Protein AF-A0A975DH04-F1 (afdb_monomer_lite)

Secondary structure (DSSP, 8-state):
--------------------SEEPTT-HHHHHHHHHHHHTTS--S--SEESEEHHHHHHHTTT--GGGS-HHHHHHHHHHHHHHHHHTSSEEEEEEEEE-SS-----SSS----SSEEEEEEEEEE-SSEEEEEEEEEEES-TTS-SEE-TT-EEEEEETTEEEEEE-PPPEE----

Structure (mmCIF, N/CA/C/O backbone):
data_AF-A0A975DH04-F1
#
_entry.id   AF-A0A975DH04-F1
#
loop_
_atom_site.group_PDB
_atom_site.id
_atom_site.type_symbol
_atom_site.label_atom_id
_atom_site.label_alt_id
_atom_site.label_comp_id
_atom_site.label_asym_id
_atom_site.label_entity_id
_atom_site.label_seq_id
_atom_site.pdbx_PDB_ins_code
_atom_site.Cartn_x
_atom_site.Cartn_y
_atom_site.Cartn_z
_atom_site.occupancy
_atom_site.B_iso_or_equiv
_atom_site.auth_seq_id
_atom_site.auth_comp_id
_atom_site.auth_asym_id
_atom_site.auth_atom_id
_atom_site.pdbx_PDB_model_num
ATOM 1 N N . MET A 1 1 ? -48.968 -40.692 -1.635 1.00 38.09 1 MET A N 1
ATOM 2 C CA . MET A 1 1 ? -47.512 -40.584 -1.379 1.00 38.09 1 MET A CA 1
ATOM 3 C C . MET A 1 1 ? -47.137 -39.107 -1.365 1.00 38.09 1 MET A C 1
ATOM 5 O O . MET A 1 1 ? -47.338 -38.433 -2.365 1.00 38.09 1 MET A O 1
ATOM 9 N N . LYS A 1 2 ? -46.719 -38.576 -0.210 1.00 40.31 2 LYS A N 1
ATOM 10 C CA . LYS A 1 2 ? -46.471 -37.140 0.014 1.00 40.31 2 LYS A CA 1
ATOM 11 C C . LYS A 1 2 ? -45.075 -36.773 -0.507 1.00 40.31 2 LYS A C 1
ATOM 13 O O . LYS A 1 2 ? -44.093 -37.223 0.071 1.00 40.31 2 LYS A O 1
ATOM 18 N N . LYS A 1 3 ? -44.974 -35.971 -1.571 1.00 44.47 3 LYS A N 1
ATOM 19 C CA . LYS A 1 3 ? -43.698 -35.379 -2.007 1.00 44.47 3 LYS A CA 1
ATOM 20 C C . LYS A 1 3 ? -43.543 -34.025 -1.313 1.00 44.47 3 LYS A C 1
ATOM 22 O O . LYS A 1 3 ? -44.274 -33.092 -1.624 1.00 44.47 3 LYS A O 1
ATOM 27 N N . ARG A 1 4 ? -42.654 -33.940 -0.320 1.00 49.59 4 ARG A N 1
ATOM 28 C CA . ARG A 1 4 ? -42.260 -32.665 0.295 1.00 49.59 4 ARG A CA 1
ATOM 29 C C . ARG A 1 4 ? -41.234 -32.007 -0.629 1.00 49.59 4 ARG A C 1
ATOM 31 O O . ARG A 1 4 ? -40.126 -32.513 -0.758 1.00 49.59 4 ARG A O 1
ATOM 38 N N . LEU A 1 5 ? -41.629 -30.925 -1.295 1.00 47.72 5 LEU A N 1
ATOM 39 C CA . LEU A 1 5 ? -40.711 -30.013 -1.977 1.00 47.72 5 LEU A CA 1
ATOM 40 C C . LEU A 1 5 ? -40.020 -29.172 -0.901 1.00 47.72 5 LEU A C 1
ATOM 42 O O . LEU A 1 5 ? -40.665 -28.373 -0.226 1.00 47.72 5 LEU A O 1
ATOM 46 N N . LEU A 1 6 ? -38.727 -29.413 -0.698 1.00 47.81 6 LEU A N 1
ATOM 47 C CA . LEU A 1 6 ? -37.877 -28.592 0.153 1.00 47.81 6 LEU A CA 1
ATOM 48 C C . LEU A 1 6 ? -37.337 -27.452 -0.727 1.00 47.81 6 LEU A C 1
ATOM 50 O O . LEU A 1 6 ? -36.446 -27.672 -1.544 1.00 47.81 6 LEU A O 1
ATOM 54 N N . CYS A 1 7 ? -37.921 -26.258 -0.622 1.00 47.19 7 CYS A N 1
ATOM 55 C CA . CYS A 1 7 ? -37.350 -25.053 -1.223 1.00 47.19 7 CYS A CA 1
ATOM 56 C C . CYS A 1 7 ? -36.088 -24.678 -0.442 1.00 47.19 7 CYS A C 1
ATOM 58 O O . CYS A 1 7 ? -36.180 -24.208 0.691 1.00 47.19 7 CYS A O 1
ATOM 60 N N . LEU A 1 8 ? -34.918 -24.898 -1.040 1.00 49.03 8 LEU A N 1
ATOM 61 C CA . LEU A 1 8 ? -33.657 -24.387 -0.522 1.00 49.03 8 LEU A CA 1
ATOM 62 C C . LEU A 1 8 ? -33.549 -22.916 -0.943 1.00 49.03 8 LEU A C 1
ATOM 64 O O . LEU A 1 8 ? -33.311 -22.601 -2.107 1.00 49.03 8 LEU A O 1
ATOM 68 N N . SER A 1 9 ? -33.813 -22.016 0.000 1.00 51.88 9 SER A N 1
ATOM 69 C CA . SER A 1 9 ? -33.624 -20.577 -0.154 1.00 51.88 9 SER A CA 1
ATOM 70 C C . SER A 1 9 ? -32.141 -20.276 -0.373 1.00 51.88 9 SER A C 1
ATOM 72 O O . SER A 1 9 ? -31.335 -20.409 0.549 1.00 51.88 9 SER A O 1
ATOM 74 N N . LEU A 1 10 ? -31.791 -19.885 -1.597 1.00 41.91 10 LEU A N 1
ATOM 75 C CA . LEU A 1 10 ? -30.473 -19.382 -1.963 1.00 41.91 10 LEU A CA 1
ATOM 76 C C . LEU A 1 10 ? -30.314 -17.990 -1.335 1.00 41.91 10 LEU A C 1
ATOM 78 O O . LEU A 1 10 ? -30.933 -17.025 -1.784 1.00 41.91 10 LEU A O 1
ATOM 82 N N . ALA A 1 11 ? -29.553 -17.907 -0.244 1.00 42.22 11 ALA A N 1
ATOM 83 C CA . ALA A 1 11 ? -29.208 -16.636 0.374 1.00 42.22 11 ALA A CA 1
ATOM 84 C C . ALA A 1 11 ? -28.430 -15.786 -0.642 1.00 42.22 11 ALA A C 1
ATOM 86 O O . ALA A 1 11 ? -27.434 -16.241 -1.204 1.00 42.22 11 ALA A O 1
ATOM 87 N N . LEU A 1 12 ? -28.920 -14.569 -0.895 1.00 40.56 12 LEU A N 1
ATOM 88 C CA . LEU A 1 12 ? -28.242 -13.564 -1.705 1.00 40.56 12 LEU A CA 1
ATOM 89 C C . LEU A 1 12 ? -26.864 -13.296 -1.089 1.00 40.56 12 LEU A C 1
ATOM 91 O O . LEU A 1 12 ? -26.763 -12.650 -0.048 1.00 40.56 12 LEU A O 1
ATOM 95 N N . VAL A 1 13 ? -25.807 -13.773 -1.743 1.00 38.50 13 VAL A N 1
ATOM 96 C CA . VAL A 1 13 ? -24.455 -13.283 -1.483 1.00 38.50 13 VAL A CA 1
ATOM 97 C C . VAL A 1 13 ? -24.430 -11.842 -1.977 1.00 38.50 13 VAL A C 1
ATOM 99 O O . VAL A 1 13 ? -24.638 -11.565 -3.159 1.00 38.50 13 VAL A O 1
ATOM 102 N N . SER A 1 14 ? -24.256 -10.914 -1.044 1.00 39.12 14 SER A N 1
ATOM 103 C CA . SER A 1 14 ? -24.079 -9.497 -1.325 1.00 39.12 14 SER A CA 1
ATOM 104 C C . SER A 1 14 ? -22.929 -9.309 -2.314 1.00 39.12 14 SER A C 1
ATOM 106 O O . SER A 1 14 ? -21.804 -9.724 -2.029 1.00 39.12 14 SER A O 1
ATOM 108 N N . GLN A 1 15 ? -23.198 -8.653 -3.444 1.00 38.81 15 GLN A N 1
ATOM 109 C CA . GLN A 1 15 ? -22.175 -8.147 -4.358 1.00 38.81 15 GLN A CA 1
ATOM 110 C C . GLN A 1 15 ? -21.412 -7.020 -3.653 1.00 38.81 15 GLN A C 1
ATOM 112 O O . GLN A 1 15 ? -21.728 -5.837 -3.774 1.00 38.81 15 GLN A O 1
ATOM 117 N N . GLY A 1 16 ? -20.435 -7.396 -2.833 1.00 45.47 16 GLY A N 1
ATOM 118 C CA . GLY A 1 16 ? -19.445 -6.464 -2.331 1.00 45.47 16 GLY A CA 1
ATOM 119 C C . GLY A 1 16 ? -18.510 -6.133 -3.481 1.00 45.47 16 GLY A C 1
ATOM 120 O O . GLY A 1 16 ? -17.765 -6.999 -3.922 1.00 45.47 16 GLY A O 1
ATOM 121 N N . SER A 1 17 ? -18.550 -4.893 -3.973 1.00 43.44 17 SER A N 1
ATOM 122 C CA . SER A 1 17 ? -17.527 -4.381 -4.889 1.00 43.44 17 SER A CA 1
ATOM 123 C C . SER A 1 17 ? -16.156 -4.624 -4.259 1.00 43.44 17 SER A C 1
ATOM 125 O O . SER A 1 17 ? -15.806 -3.964 -3.272 1.00 43.44 17 SER A O 1
ATOM 127 N N . LEU A 1 18 ? -15.407 -5.587 -4.798 1.00 51.47 18 LEU A N 1
ATOM 128 C CA . LEU A 1 18 ? -14.074 -5.889 -4.306 1.00 51.47 18 LEU A CA 1
ATOM 129 C C . LEU A 1 18 ? -13.144 -4.743 -4.694 1.00 51.47 18 LEU A C 1
ATOM 131 O O . LEU A 1 18 ? -13.168 -4.229 -5.813 1.00 51.47 18 LEU A O 1
ATOM 135 N N . ALA A 1 19 ? -12.373 -4.298 -3.709 1.00 54.88 19 ALA A N 1
ATOM 136 C CA . ALA A 1 19 ? -11.224 -3.451 -3.950 1.00 54.88 19 ALA A CA 1
ATOM 137 C C . ALA A 1 19 ? -10.186 -4.219 -4.784 1.00 54.88 19 ALA A C 1
ATOM 139 O O . ALA A 1 19 ? -10.307 -5.436 -4.956 1.00 54.88 19 ALA A O 1
ATOM 140 N N . SER A 1 20 ? -9.122 -3.545 -5.237 1.00 61.28 20 SER A N 1
ATOM 141 C CA . SER A 1 20 ? -7.864 -4.243 -5.510 1.00 61.28 20 SER A CA 1
ATOM 142 C C . SER A 1 20 ? -7.655 -5.227 -4.355 1.00 61.28 20 SER A C 1
ATOM 144 O O . SER A 1 20 ? -7.838 -4.827 -3.206 1.00 61.28 20 SER A O 1
ATOM 146 N N . PRO A 1 21 ? -7.384 -6.513 -4.604 1.00 67.31 21 PRO A N 1
ATOM 147 C CA . PRO A 1 21 ? -7.452 -7.524 -3.558 1.00 67.31 21 PRO A CA 1
ATOM 148 C C . PRO A 1 21 ? -6.429 -7.267 -2.452 1.00 67.31 21 PRO A C 1
ATOM 150 O O . PRO A 1 21 ? -6.629 -7.720 -1.326 1.00 67.31 21 PRO A O 1
ATOM 153 N N . TRP A 1 22 ? -5.384 -6.486 -2.744 1.00 76.50 22 TRP A N 1
ATOM 154 C CA . TRP A 1 22 ? -4.276 -6.245 -1.837 1.00 76.50 22 TRP A CA 1
ATOM 155 C C . TRP A 1 22 ? -3.879 -4.782 -1.662 1.00 76.50 22 TRP A C 1
ATOM 157 O O . TRP A 1 22 ? -4.030 -3.935 -2.544 1.00 76.50 22 TRP A O 1
ATOM 167 N N . ILE A 1 23 ? -3.305 -4.541 -0.491 1.00 80.81 23 ILE A N 1
ATOM 168 C CA . ILE A 1 23 ? -2.456 -3.413 -0.148 1.00 80.81 23 ILE A CA 1
ATOM 169 C C . ILE A 1 23 ? -1.015 -3.839 -0.443 1.00 80.81 23 ILE A C 1
ATOM 171 O O . ILE A 1 23 ? -0.500 -4.780 0.172 1.00 80.81 23 ILE A O 1
ATOM 175 N N . ASP A 1 24 ? -0.373 -3.149 -1.384 1.00 74.50 24 ASP A N 1
ATOM 176 C CA . ASP A 1 24 ? 0.994 -3.444 -1.812 1.00 74.50 24 ASP A CA 1
ATOM 177 C C . ASP A 1 24 ? 2.022 -3.152 -0.703 1.00 74.50 24 ASP A C 1
ATOM 179 O O . ASP A 1 24 ? 1.882 -2.222 0.098 1.00 74.50 24 ASP A O 1
ATOM 183 N N . ALA A 1 25 ? 3.118 -3.914 -0.692 1.00 66.44 25 ALA A N 1
ATOM 184 C CA . ALA A 1 25 ? 4.292 -3.556 0.096 1.00 66.44 25 ALA A CA 1
ATOM 185 C C . ALA A 1 25 ? 4.965 -2.318 -0.525 1.00 66.44 25 ALA A C 1
ATOM 187 O O . ALA A 1 25 ? 5.421 -2.362 -1.667 1.00 66.44 25 ALA A O 1
ATOM 188 N N . GLY A 1 26 ? 5.037 -1.214 0.219 1.00 72.12 26 GLY A N 1
ATOM 189 C CA . GLY A 1 26 ? 5.684 0.023 -0.233 1.00 72.12 26 GLY A CA 1
ATOM 190 C C . GLY A 1 26 ? 4.930 1.296 0.140 1.00 72.12 26 GLY A C 1
ATOM 191 O O . GLY A 1 26 ? 5.556 2.349 0.271 1.00 72.12 26 GLY A O 1
ATOM 192 N N . ASP A 1 27 ? 3.624 1.216 0.411 1.00 82.19 27 ASP A N 1
ATOM 193 C CA . ASP A 1 27 ? 2.884 2.356 0.957 1.00 82.19 27 ASP A CA 1
ATOM 194 C C . ASP A 1 27 ? 3.135 2.491 2.465 1.00 82.19 27 ASP A C 1
ATOM 196 O O . ASP A 1 27 ? 2.411 1.979 3.320 1.00 82.19 27 ASP A O 1
ATOM 200 N N . THR A 1 28 ? 4.235 3.164 2.796 1.00 86.19 28 THR A N 1
ATOM 201 C CA . THR A 1 28 ? 4.657 3.360 4.190 1.00 86.19 28 THR A CA 1
ATOM 202 C C . THR A 1 28 ? 3.655 4.196 4.975 1.00 86.19 28 THR A C 1
ATOM 204 O O . THR A 1 28 ? 3.494 3.984 6.174 1.00 86.19 28 THR A O 1
ATOM 207 N N . GLN A 1 29 ? 2.977 5.136 4.318 1.00 89.50 29 GLN A N 1
ATOM 208 C CA . GLN A 1 29 ? 2.027 6.025 4.979 1.00 89.50 29 GLN A CA 1
ATOM 209 C C . GLN A 1 29 ? 0.774 5.240 5.355 1.00 89.50 29 GLN A C 1
ATOM 211 O O . GLN A 1 29 ? 0.356 5.283 6.512 1.00 89.50 29 GLN A O 1
ATOM 216 N N . LEU A 1 30 ? 0.234 4.457 4.416 1.00 92.56 30 LEU A N 1
ATOM 217 C CA . LEU A 1 30 ? -0.904 3.585 4.673 1.00 92.56 30 LEU A CA 1
ATOM 218 C C . LEU A 1 30 ? -0.566 2.529 5.725 1.00 92.56 30 LEU A C 1
ATOM 220 O O . LEU A 1 30 ? -1.339 2.337 6.662 1.00 92.56 30 LEU A O 1
ATOM 224 N N . LYS A 1 31 ? 0.619 1.910 5.643 1.00 92.06 31 LYS A N 1
ATOM 225 C CA . LYS A 1 31 ? 1.078 0.974 6.673 1.00 92.06 31 LYS A CA 1
ATOM 226 C C . LYS A 1 31 ? 1.118 1.619 8.056 1.00 92.06 31 LYS A C 1
ATOM 228 O O . LYS A 1 31 ? 0.648 1.012 9.010 1.00 92.06 31 LYS A O 1
ATOM 233 N N . ASN A 1 32 ? 1.677 2.821 8.184 1.00 92.50 32 ASN A N 1
ATOM 234 C CA . ASN A 1 32 ? 1.757 3.501 9.476 1.00 92.50 32 ASN A CA 1
ATOM 235 C C . ASN A 1 32 ? 0.362 3.818 10.031 1.00 92.50 32 ASN A C 1
ATOM 237 O O . ASN A 1 32 ? 0.132 3.661 11.227 1.00 92.50 32 ASN A O 1
ATOM 241 N N . SER A 1 33 ? -0.579 4.222 9.171 1.00 95.25 33 SER A N 1
ATOM 242 C CA . SER A 1 33 ? -1.974 4.410 9.574 1.00 95.25 33 SER A CA 1
ATOM 243 C C . SER A 1 33 ? -2.612 3.099 10.040 1.00 95.25 33 SER A C 1
ATOM 245 O O . SER A 1 33 ? -3.246 3.085 11.089 1.00 95.25 33 SER A O 1
ATOM 247 N N . ILE A 1 34 ? -2.395 1.991 9.327 1.00 94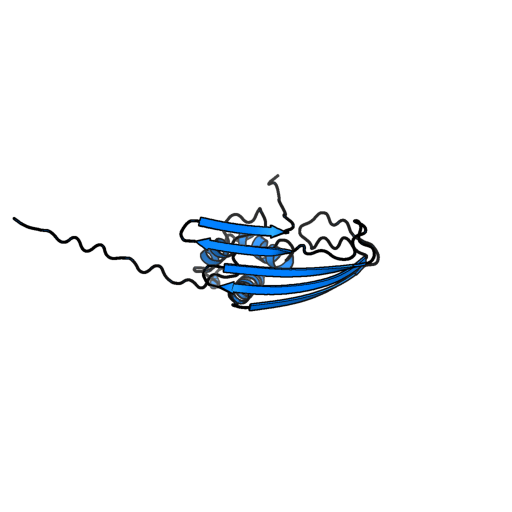.81 34 ILE A N 1
ATOM 248 C CA . ILE A 1 34 ? -2.885 0.662 9.724 1.00 94.81 34 ILE A CA 1
ATOM 249 C C . ILE A 1 34 ? -2.278 0.227 11.062 1.00 94.81 34 ILE A C 1
ATOM 251 O O . ILE A 1 34 ? -3.014 -0.188 11.950 1.00 94.81 34 ILE A O 1
ATOM 255 N N . ASP A 1 35 ? -0.964 0.362 11.243 1.00 93.81 35 ASP A N 1
ATOM 256 C CA . ASP A 1 35 ? -0.285 0.002 12.492 1.00 93.81 35 ASP A CA 1
ATOM 257 C C . ASP A 1 35 ? -0.824 0.811 13.684 1.00 93.81 35 ASP A C 1
ATOM 259 O O . ASP A 1 35 ? -1.004 0.260 14.772 1.00 93.81 35 ASP A O 1
ATOM 263 N N . LEU A 1 36 ? -1.117 2.104 13.485 1.00 95.19 36 LEU A N 1
ATOM 264 C CA . LEU A 1 36 ? -1.725 2.942 14.518 1.00 95.19 36 LEU A CA 1
ATOM 265 C C . LEU A 1 36 ? -3.121 2.424 14.880 1.00 95.19 36 LEU A C 1
ATOM 267 O O . LEU A 1 36 ? -3.408 2.222 16.057 1.00 95.19 36 LEU A O 1
ATOM 271 N N . LEU A 1 37 ? -3.961 2.129 13.886 1.00 95.19 37 LEU A N 1
ATOM 272 C CA . LEU A 1 37 ? -5.288 1.554 14.116 1.00 95.19 37 LEU A CA 1
ATOM 273 C C . LEU A 1 37 ? -5.219 0.190 14.821 1.00 95.19 37 LEU A C 1
ATOM 275 O O . LEU A 1 37 ? -6.039 -0.078 15.695 1.00 95.19 37 LEU A O 1
ATOM 279 N N . VAL A 1 38 ? -4.222 -0.643 14.515 1.00 94.81 38 VAL A N 1
ATOM 280 C CA . VAL A 1 38 ? -3.974 -1.901 15.240 1.00 94.81 38 VAL A CA 1
ATOM 281 C C . VAL A 1 38 ? -3.591 -1.638 16.696 1.00 94.81 38 VAL A C 1
ATOM 283 O O . VAL A 1 38 ? -4.116 -2.293 17.593 1.00 94.81 38 VAL A O 1
ATOM 286 N N . SER A 1 39 ? -2.717 -0.663 16.968 1.00 93.50 39 SER A N 1
ATOM 287 C CA . SER A 1 39 ? -2.305 -0.342 18.344 1.00 93.50 39 SER A CA 1
ATOM 288 C C . SER A 1 39 ? -3.446 0.169 19.231 1.00 93.50 39 SER A C 1
ATOM 290 O O . SER A 1 39 ? -3.408 -0.039 20.441 1.00 93.50 39 SER A O 1
ATOM 292 N N . TYR A 1 40 ? -4.470 0.781 18.629 1.00 93.06 40 TYR A N 1
ATOM 293 C CA . TYR A 1 40 ? -5.679 1.248 19.314 1.00 93.06 40 TYR A CA 1
ATOM 294 C C . TYR A 1 40 ? -6.822 0.222 19.300 1.00 93.06 40 TYR A C 1
ATOM 296 O O . TYR A 1 40 ? -7.914 0.528 19.769 1.00 93.06 40 TYR A O 1
ATOM 304 N N . GLY A 1 41 ? -6.592 -0.989 18.779 1.00 91.94 41 GLY A N 1
ATOM 305 C CA . GLY A 1 41 ? -7.610 -2.042 18.734 1.00 91.94 41 GLY A CA 1
ATOM 306 C C . GLY A 1 41 ? -8.769 -1.735 17.785 1.00 91.94 41 GLY A C 1
ATOM 307 O O . GLY A 1 41 ? -9.874 -2.216 17.991 1.00 91.94 41 GLY A O 1
ATOM 308 N N . VAL A 1 42 ? -8.542 -0.911 16.762 1.00 94.06 42 VAL A N 1
ATOM 309 C CA . VAL A 1 42 ? -9.524 -0.664 15.698 1.00 94.06 42 VAL A CA 1
ATOM 310 C C . VAL A 1 42 ? -9.441 -1.765 14.639 1.00 94.06 42 VAL A C 1
ATOM 312 O O . VAL A 1 42 ? -10.462 -2.281 14.199 1.00 94.06 42 VAL A O 1
ATOM 315 N N . ILE A 1 43 ? -8.222 -2.159 14.255 1.00 94.06 43 ILE A N 1
ATOM 316 C CA . ILE A 1 43 ? -7.966 -3.274 13.332 1.00 94.06 43 ILE A CA 1
ATOM 317 C C . ILE A 1 43 ? -7.477 -4.479 14.135 1.00 94.06 43 ILE A C 1
ATOM 319 O O . ILE A 1 43 ? -6.542 -4.367 14.928 1.00 94.06 43 ILE A O 1
ATOM 323 N N . HIS A 1 44 ? -8.089 -5.634 13.895 1.00 90.50 44 HIS A N 1
ATOM 324 C CA . HIS A 1 44 ? -7.847 -6.877 14.627 1.00 90.50 44 HIS A CA 1
ATOM 325 C C . HIS A 1 44 ? -7.224 -7.961 13.745 1.00 90.50 44 HIS A C 1
ATOM 327 O O . HIS A 1 44 ? -6.554 -8.864 14.254 1.00 90.50 44 HIS A O 1
ATOM 333 N N . HIS A 1 45 ? -7.422 -7.881 12.427 1.00 89.44 45 HIS A N 1
ATOM 334 C CA . HIS A 1 45 ? -6.818 -8.822 11.495 1.00 89.44 45 HIS A CA 1
ATOM 335 C C . HIS A 1 45 ? -5.279 -8.748 11.525 1.00 89.44 45 HIS A C 1
ATOM 337 O O . HIS A 1 45 ? -4.707 -7.676 11.736 1.00 89.44 45 HIS A O 1
ATOM 343 N N . PRO A 1 46 ? -4.567 -9.869 11.292 1.00 86.25 46 PRO A N 1
ATOM 344 C CA . PRO A 1 46 ? -3.109 -9.864 11.231 1.00 86.25 46 PRO A CA 1
ATOM 345 C C . PRO A 1 46 ? -2.572 -8.965 10.106 1.00 86.25 46 PRO A C 1
ATOM 347 O O . PRO A 1 46 ? -2.921 -9.144 8.942 1.00 86.25 46 PRO A O 1
ATOM 350 N N . VAL A 1 47 ? -1.666 -8.040 10.450 1.00 87.56 47 VAL A N 1
ATOM 351 C CA . VAL A 1 47 ? -1.035 -7.088 9.504 1.00 87.56 47 VAL A CA 1
ATOM 352 C C . VAL A 1 47 ? 0.487 -7.265 9.366 1.00 87.56 47 VAL A C 1
ATOM 354 O O . VAL A 1 47 ? 1.219 -6.354 8.980 1.00 87.56 47 VAL A O 1
ATOM 357 N N . ASN A 1 48 ? 1.004 -8.435 9.742 1.00 83.88 48 ASN A N 1
ATOM 358 C CA . ASN A 1 48 ? 2.442 -8.710 9.859 1.00 83.88 48 ASN A CA 1
ATOM 359 C C . ASN A 1 48 ? 3.134 -9.118 8.545 1.00 83.88 48 ASN A C 1
ATOM 361 O O . ASN A 1 48 ? 4.369 -9.147 8.499 1.00 83.88 48 ASN A O 1
ATOM 365 N N . GLN A 1 49 ? 2.366 -9.414 7.497 1.00 80.44 49 GLN A N 1
ATOM 366 C CA . GLN A 1 49 ? 2.869 -9.846 6.198 1.00 80.44 49 GLN A CA 1
ATOM 367 C C . GLN A 1 49 ? 2.203 -9.039 5.088 1.00 80.44 49 GLN A C 1
ATOM 369 O O . GLN A 1 49 ? 0.985 -8.948 5.041 1.00 80.44 49 GLN A O 1
ATOM 374 N N . TYR A 1 50 ? 3.009 -8.481 4.189 1.00 84.44 50 TYR A N 1
ATOM 375 C CA . TYR A 1 50 ? 2.509 -7.818 2.986 1.00 84.44 50 TYR A CA 1
ATOM 376 C C . TYR A 1 50 ? 2.810 -8.667 1.749 1.00 84.44 50 TYR A C 1
ATOM 378 O O . TYR A 1 50 ? 3.871 -9.303 1.718 1.00 84.44 50 TYR A O 1
ATOM 386 N N . PRO A 1 51 ? 1.943 -8.644 0.722 1.00 79.00 51 PRO A N 1
ATOM 387 C CA . PRO A 1 51 ? 0.741 -7.805 0.580 1.00 79.00 51 PRO A CA 1
ATOM 388 C C . PRO A 1 51 ? -0.422 -8.199 1.514 1.00 79.00 51 PRO A C 1
ATOM 390 O O . PRO A 1 51 ? -0.601 -9.376 1.819 1.00 79.00 51 PRO A O 1
ATOM 393 N N . LEU A 1 52 ? -1.200 -7.211 1.978 1.00 84.75 52 LEU A N 1
ATOM 394 C CA . LEU A 1 52 ? -2.348 -7.423 2.881 1.00 84.75 52 LEU A CA 1
ATOM 395 C C . LEU A 1 52 ? -3.663 -7.446 2.117 1.00 84.75 52 LEU A C 1
ATOM 397 O O . LEU A 1 52 ? -3.856 -6.617 1.239 1.00 84.75 52 LEU A O 1
ATOM 401 N N . MET A 1 53 ? -4.604 -8.308 2.498 1.00 83.75 53 MET A N 1
ATOM 402 C CA . MET A 1 53 ? -5.922 -8.333 1.862 1.00 83.75 53 MET A CA 1
ATOM 403 C C . MET A 1 53 ? -6.824 -7.202 2.364 1.00 83.75 53 MET A C 1
ATOM 405 O O . MET A 1 53 ? -7.080 -7.089 3.565 1.00 83.75 53 MET A O 1
ATOM 409 N N . TRP A 1 54 ? -7.384 -6.415 1.440 1.00 86.50 54 TRP A N 1
ATOM 410 C CA . TRP A 1 54 ? -8.316 -5.334 1.785 1.00 86.50 54 TRP A CA 1
ATOM 411 C C . TRP A 1 54 ? -9.588 -5.835 2.467 1.00 86.50 54 TRP A C 1
ATOM 413 O O . TRP A 1 54 ? -10.184 -5.084 3.228 1.00 86.50 54 TRP A O 1
ATOM 423 N N . GLN A 1 55 ? -10.005 -7.079 2.215 1.00 83.56 55 GLN A N 1
ATOM 424 C CA . GLN A 1 55 ? -11.224 -7.647 2.792 1.00 83.56 55 GLN A CA 1
ATOM 425 C C . GLN A 1 55 ? -11.199 -7.644 4.326 1.00 83.56 55 GLN A C 1
ATOM 427 O O . GLN A 1 55 ? -12.153 -7.163 4.929 1.00 83.56 55 GLN A O 1
ATOM 432 N N . GLY A 1 56 ? -10.108 -8.120 4.940 1.00 86.50 56 GLY A N 1
ATOM 433 C CA . GLY A 1 56 ? -9.977 -8.165 6.403 1.00 86.50 56 GLY A CA 1
ATOM 434 C C . GLY A 1 56 ? -9.930 -6.768 7.026 1.00 86.50 56 GLY A C 1
ATOM 435 O O . GLY A 1 56 ? -10.590 -6.496 8.025 1.00 86.50 56 GLY A O 1
ATOM 436 N N . ILE A 1 57 ? -9.227 -5.836 6.375 1.00 91.56 57 ILE A N 1
ATOM 437 C CA . ILE A 1 57 ? -9.212 -4.433 6.807 1.00 91.56 57 ILE A CA 1
ATOM 438 C C . ILE A 1 57 ? -10.614 -3.832 6.685 1.00 91.56 57 ILE A C 1
ATOM 440 O O . ILE A 1 57 ? -11.114 -3.242 7.630 1.00 91.56 57 ILE A O 1
ATOM 444 N N . ALA A 1 58 ? -11.284 -4.014 5.547 1.00 90.69 58 ALA A N 1
ATOM 445 C CA . ALA A 1 58 ? -12.612 -3.469 5.307 1.00 90.69 58 ALA A CA 1
ATOM 446 C C . ALA A 1 58 ? -13.653 -3.992 6.303 1.00 90.69 58 ALA A C 1
ATOM 448 O O . ALA A 1 58 ? -14.510 -3.209 6.701 1.00 90.69 58 ALA A O 1
ATOM 449 N N . SER A 1 59 ? -13.578 -5.265 6.716 1.00 90.25 59 SER A N 1
ATOM 450 C CA . SER A 1 59 ? -14.472 -5.811 7.744 1.00 90.25 59 SER A CA 1
ATOM 451 C C . SER A 1 59 ? -14.255 -5.173 9.114 1.00 90.25 59 SER A C 1
ATOM 453 O O . SER A 1 59 ? -15.236 -4.880 9.789 1.00 90.25 59 SER A O 1
ATOM 455 N N . ASP A 1 60 ? -13.008 -4.887 9.495 1.00 91.69 60 ASP A N 1
ATOM 456 C CA . ASP A 1 60 ? -12.705 -4.243 10.782 1.00 91.69 60 ASP A CA 1
ATOM 457 C C . ASP A 1 60 ? -13.179 -2.779 10.833 1.00 91.69 60 ASP A C 1
ATOM 459 O O . ASP A 1 60 ? -13.418 -2.236 11.908 1.00 91.69 60 ASP A O 1
ATOM 463 N N . LEU A 1 61 ? -13.349 -2.131 9.673 1.00 91.94 61 LEU A N 1
ATOM 464 C CA . LEU A 1 61 ? -13.755 -0.725 9.596 1.00 91.94 61 LEU A CA 1
ATOM 465 C C . LEU A 1 61 ? -15.275 -0.481 9.645 1.00 91.94 61 LEU A C 1
ATOM 467 O O . LEU A 1 61 ? -15.686 0.679 9.702 1.00 91.94 61 LEU A O 1
ATOM 471 N N . VAL A 1 62 ? -16.118 -1.520 9.581 1.00 88.88 62 VAL A N 1
ATOM 472 C CA . VAL A 1 62 ? -17.580 -1.350 9.435 1.00 88.88 62 VAL A CA 1
ATOM 473 C C . VAL A 1 62 ? -18.221 -0.734 10.683 1.00 88.88 62 VAL A C 1
ATOM 475 O O . VAL A 1 62 ? -19.004 0.207 10.555 1.00 88.88 62 VAL A O 1
ATOM 478 N N . ASP A 1 63 ? -17.846 -1.208 11.873 1.00 83.44 63 ASP A N 1
ATOM 479 C CA . ASP A 1 63 ? -18.561 -0.931 13.130 1.00 83.44 63 ASP A CA 1
ATOM 480 C C . ASP A 1 63 ? -17.738 -0.095 14.129 1.00 83.44 63 ASP A C 1
ATOM 482 O O . ASP A 1 63 ? -17.792 -0.292 15.343 1.00 83.44 63 ASP A O 1
ATOM 486 N N . ILE A 1 64 ? -16.954 0.862 13.628 1.00 89.88 64 ILE A N 1
ATOM 487 C CA . ILE A 1 64 ? -16.109 1.712 14.478 1.00 89.88 64 ILE A CA 1
ATOM 488 C C . ILE A 1 64 ? -16.938 2.791 15.182 1.00 89.88 64 ILE A C 1
ATOM 490 O O . ILE A 1 64 ? -17.512 3.677 14.535 1.00 89.88 64 ILE A O 1
ATOM 494 N N . ASP A 1 65 ? -16.883 2.808 16.515 1.00 89.25 65 ASP A N 1
ATOM 495 C CA . ASP A 1 65 ? -17.368 3.934 17.312 1.00 89.25 65 ASP A CA 1
ATOM 496 C C . ASP A 1 65 ? -16.363 5.097 17.297 1.00 89.25 65 ASP A C 1
ATOM 498 O O . ASP A 1 65 ? -15.475 5.220 18.145 1.00 89.25 65 ASP A O 1
ATOM 502 N N . ARG A 1 66 ? -16.533 5.990 16.319 1.00 90.62 66 ARG A N 1
ATOM 503 C CA . ARG A 1 66 ? -15.682 7.174 16.131 1.00 90.62 66 ARG A CA 1
ATOM 504 C C . ARG A 1 66 ? -15.691 8.132 17.327 1.00 90.62 66 ARG A C 1
ATOM 506 O O . ARG A 1 66 ? -14.740 8.893 17.467 1.00 90.62 66 ARG A O 1
ATOM 513 N N . ALA A 1 67 ? -16.723 8.118 18.176 1.00 88.50 67 ALA A N 1
ATOM 514 C CA . ALA A 1 67 ? -16.807 9.021 19.326 1.00 88.50 67 ALA A CA 1
ATOM 515 C C . ALA A 1 67 ? -15.799 8.662 20.430 1.00 88.50 67 ALA A C 1
ATOM 517 O O . ALA A 1 67 ? -15.439 9.516 21.238 1.00 88.50 67 ALA A O 1
ATOM 518 N N . THR A 1 68 ? -15.338 7.411 20.454 1.00 88.44 68 THR A N 1
ATOM 519 C CA . THR A 1 68 ? -14.373 6.914 21.447 1.00 88.44 68 THR A CA 1
ATOM 520 C C . THR A 1 68 ? -12.917 7.070 21.012 1.00 88.44 68 THR A C 1
ATOM 522 O O . THR A 1 68 ? -12.010 6.876 21.822 1.00 88.44 68 THR A O 1
ATOM 525 N N . LEU A 1 69 ? -12.673 7.434 19.748 1.00 91.50 69 LEU A N 1
ATOM 526 C CA . LEU A 1 69 ? -11.326 7.500 19.197 1.00 91.50 69 LEU A CA 1
ATOM 527 C C . LEU A 1 69 ? -10.646 8.845 19.491 1.00 91.50 69 LEU A C 1
ATOM 529 O O . LEU A 1 69 ? -11.238 9.901 19.258 1.00 91.50 69 LEU A O 1
ATOM 533 N N . PRO A 1 70 ? -9.372 8.834 19.924 1.00 92.69 70 PRO A N 1
ATOM 534 C CA . PRO A 1 70 ? -8.577 10.050 20.027 1.00 92.69 70 PRO A CA 1
ATOM 535 C C . PRO A 1 70 ? -8.397 10.741 18.673 1.00 92.69 70 PRO A C 1
ATOM 537 O O . PRO A 1 70 ? -8.373 10.102 17.615 1.00 92.69 70 PRO A O 1
ATOM 540 N N . GLN A 1 71 ? -8.212 12.061 18.701 1.00 88.31 71 GLN A N 1
ATOM 541 C CA . GLN A 1 71 ? -8.086 12.875 17.491 1.00 88.31 71 GLN A CA 1
ATOM 542 C C . GLN A 1 71 ? -6.898 12.440 16.616 1.00 88.31 71 GLN A C 1
ATOM 544 O O . GLN A 1 71 ? -6.986 12.470 15.389 1.00 88.31 71 GLN A O 1
ATOM 549 N N . GLU A 1 72 ? -5.803 11.996 17.228 1.00 83.88 72 GLU A N 1
ATOM 550 C CA . GLU A 1 72 ? -4.622 11.484 16.534 1.00 83.88 72 GLU A CA 1
ATOM 551 C C . GLU A 1 72 ? -4.899 10.196 15.737 1.00 83.88 72 GLU A C 1
ATOM 553 O O . GLU A 1 72 ? -4.305 9.985 14.679 1.00 83.88 72 GLU A O 1
ATOM 558 N N . VAL A 1 73 ? -5.848 9.369 16.187 1.00 94.75 73 VAL A N 1
ATOM 559 C CA . VAL A 1 73 ? -6.252 8.123 15.513 1.00 94.75 73 VAL A CA 1
ATOM 560 C C . VAL A 1 73 ? -7.210 8.415 14.362 1.00 94.75 73 VAL A C 1
ATOM 562 O O . VAL A 1 73 ? -7.197 7.725 13.341 1.00 94.75 73 VAL A O 1
ATOM 565 N N . MET A 1 74 ? -8.003 9.483 14.481 1.00 94.94 74 MET A N 1
ATOM 566 C CA . MET A 1 74 ? -8.987 9.845 13.466 1.00 94.94 74 MET A CA 1
ATOM 567 C C . MET A 1 74 ? -8.367 10.130 12.098 1.00 94.94 74 MET A C 1
ATOM 569 O O . MET A 1 74 ? -8.935 9.727 11.082 1.00 94.94 74 MET A O 1
ATOM 573 N N . PHE A 1 75 ? -7.194 10.766 12.052 1.00 93.75 75 PHE A N 1
ATOM 574 C CA . PHE A 1 75 ? -6.489 10.990 10.789 1.00 93.75 75 PHE A CA 1
ATOM 575 C C . PHE A 1 75 ? -6.091 9.668 10.117 1.00 93.75 75 PHE A C 1
ATOM 577 O O . PHE A 1 75 ? -6.300 9.493 8.917 1.00 93.75 75 PHE A O 1
ATOM 584 N N . ALA A 1 76 ? -5.570 8.708 10.890 1.00 95.44 76 ALA A N 1
ATOM 585 C CA . ALA A 1 76 ? -5.223 7.390 10.368 1.00 95.44 76 ALA A CA 1
ATOM 586 C C . ALA A 1 76 ? -6.459 6.637 9.863 1.00 95.44 76 ALA A C 1
ATOM 588 O O . ALA A 1 76 ? -6.412 6.070 8.773 1.00 95.44 76 ALA A O 1
ATOM 589 N N . LEU A 1 77 ? -7.575 6.691 10.596 1.00 96.12 77 LEU A N 1
ATOM 590 C CA . LEU A 1 77 ? -8.835 6.089 10.161 1.00 96.12 77 LEU A CA 1
ATOM 591 C C . LEU A 1 77 ? -9.294 6.668 8.818 1.00 96.12 77 LEU A C 1
ATOM 593 O O . LEU A 1 77 ? -9.542 5.922 7.872 1.00 96.12 77 LEU A O 1
ATOM 597 N N . GLN A 1 78 ? -9.334 7.995 8.702 1.00 94.81 78 GLN A N 1
ATOM 598 C CA . GLN A 1 78 ? -9.719 8.673 7.463 1.00 94.81 78 GLN A CA 1
ATOM 599 C C . GLN A 1 78 ? -8.791 8.324 6.295 1.00 94.81 78 GLN A C 1
ATOM 601 O O . GLN A 1 78 ? -9.260 8.144 5.169 1.00 94.81 78 GLN A O 1
ATOM 606 N N . HIS A 1 79 ? -7.487 8.206 6.552 1.00 95.12 79 HIS A N 1
ATOM 607 C CA . HIS A 1 79 ? -6.507 7.829 5.542 1.00 95.12 79 HIS A CA 1
ATOM 608 C C . HIS A 1 79 ? -6.719 6.393 5.034 1.00 95.12 79 HIS A C 1
ATOM 610 O O . HIS A 1 79 ? -6.725 6.168 3.820 1.00 95.12 79 HIS A O 1
ATOM 616 N N . VAL A 1 80 ? -6.966 5.430 5.931 1.00 95.12 80 VAL A N 1
ATOM 617 C CA . VAL A 1 80 ? -7.255 4.038 5.547 1.00 95.12 80 VAL A CA 1
ATOM 618 C C . VAL A 1 80 ? -8.593 3.943 4.812 1.00 95.12 80 VAL A C 1
ATOM 620 O O . VAL A 1 80 ? -8.668 3.299 3.769 1.00 95.12 80 VAL A O 1
ATOM 623 N N . GLU A 1 81 ? -9.635 4.631 5.282 1.00 94.25 81 GLU A N 1
ATOM 624 C CA . GLU A 1 81 ? -10.932 4.678 4.597 1.00 94.25 81 GLU A CA 1
ATOM 625 C C . GLU A 1 81 ? -10.819 5.294 3.194 1.00 94.25 81 GLU A C 1
ATOM 627 O O . GLU A 1 81 ? -11.441 4.808 2.247 1.00 94.25 81 GLU A O 1
ATOM 632 N N . HIS A 1 82 ? -10.034 6.365 3.038 1.00 93.62 82 HIS A N 1
ATOM 633 C CA . HIS A 1 82 ? -9.763 6.962 1.732 1.00 93.62 82 HIS A CA 1
ATOM 634 C C . HIS A 1 82 ? -9.042 5.977 0.814 1.00 93.62 82 HIS A C 1
ATOM 636 O O . HIS A 1 82 ? -9.485 5.761 -0.312 1.00 93.62 82 HIS A O 1
ATOM 642 N N . SER A 1 83 ? -7.998 5.324 1.317 1.00 92.25 83 SER A N 1
ATOM 643 C CA . SER A 1 83 ? -7.230 4.329 0.568 1.00 92.25 83 SER A CA 1
ATOM 644 C C . SER A 1 83 ? -8.093 3.134 0.150 1.00 92.25 83 SER A C 1
ATOM 646 O O . SER A 1 83 ? -8.013 2.691 -0.992 1.00 92.25 83 SER A O 1
ATOM 648 N N . LEU A 1 84 ? -9.007 2.675 1.013 1.00 90.69 84 LEU A N 1
ATOM 649 C CA . LEU A 1 84 ? -9.988 1.639 0.677 1.00 90.69 84 LEU A CA 1
ATOM 650 C C . LEU A 1 84 ? -10.948 2.100 -0.430 1.00 90.69 84 LEU A C 1
ATOM 652 O O . LEU A 1 84 ? -11.289 1.319 -1.319 1.00 90.69 84 LEU A O 1
ATOM 656 N N . ARG A 1 85 ? -11.397 3.362 -0.403 1.00 89.25 85 ARG A N 1
ATOM 657 C CA . ARG A 1 85 ? -12.236 3.924 -1.477 1.00 89.25 85 ARG A CA 1
ATOM 658 C C . ARG A 1 85 ? -11.486 3.981 -2.806 1.00 89.25 85 ARG A C 1
ATOM 660 O O . ARG A 1 85 ? -12.070 3.611 -3.820 1.00 89.25 85 ARG A O 1
ATOM 667 N N . VAL A 1 86 ? -10.218 4.397 -2.798 1.00 87.06 86 VAL A N 1
ATOM 668 C CA . VAL A 1 86 ? -9.354 4.394 -3.992 1.00 87.06 86 VAL A CA 1
ATOM 669 C C . VAL A 1 86 ? -9.162 2.968 -4.505 1.00 87.06 86 VAL A C 1
ATOM 671 O O . VAL A 1 86 ? -9.337 2.713 -5.691 1.00 87.06 86 VAL A O 1
ATOM 674 N N . ALA A 1 87 ? -8.921 2.008 -3.613 1.00 84.38 87 ALA A N 1
ATOM 675 C CA . ALA A 1 87 ? -8.750 0.612 -3.992 1.00 84.38 87 ALA A CA 1
ATOM 676 C C . ALA A 1 87 ? -10.016 0.000 -4.625 1.00 84.38 87 ALA A C 1
ATOM 678 O O . ALA A 1 87 ? -9.903 -0.911 -5.438 1.00 84.38 87 ALA A O 1
ATOM 679 N N . LYS A 1 88 ? -11.217 0.506 -4.307 1.00 83.75 88 LYS A N 1
ATOM 680 C CA . LYS A 1 88 ? -12.494 0.109 -4.939 1.00 83.75 88 LYS A CA 1
ATOM 681 C C . LYS A 1 88 ? -12.726 0.708 -6.328 1.00 83.75 88 LYS A C 1
ATOM 683 O O . LYS A 1 88 ? -13.712 0.356 -6.977 1.00 83.75 88 LYS A O 1
ATOM 688 N N . LEU A 1 89 ? -11.868 1.611 -6.801 1.00 84.94 89 LEU A N 1
ATOM 689 C CA . LEU A 1 89 ? -11.983 2.138 -8.155 1.00 84.94 89 LEU A CA 1
ATOM 690 C C . LEU A 1 89 ? -11.721 1.025 -9.176 1.00 84.94 89 LEU A C 1
ATOM 692 O O . LEU A 1 89 ? -10.785 0.240 -9.054 1.00 84.94 89 LEU A O 1
ATOM 696 N N . LYS A 1 90 ? -12.533 0.992 -10.241 1.00 86.12 90 LYS A N 1
ATOM 697 C CA . LYS A 1 90 ? -12.363 0.028 -11.345 1.00 86.12 90 LYS A CA 1
ATOM 698 C C . LYS A 1 90 ? -11.046 0.214 -12.093 1.00 86.12 90 LYS A C 1
ATOM 700 O O . LYS A 1 90 ? -10.586 -0.696 -12.778 1.00 86.12 90 LYS A O 1
ATOM 705 N N . ARG A 1 91 ? -10.493 1.423 -12.040 1.00 88.81 91 ARG A N 1
ATOM 706 C CA . ARG A 1 91 ? -9.265 1.817 -12.716 1.00 88.81 91 ARG A CA 1
ATOM 707 C C . ARG A 1 91 ? -8.512 2.807 -11.857 1.00 88.81 91 ARG A C 1
ATOM 709 O O . ARG A 1 91 ? -9.127 3.718 -11.309 1.00 88.81 91 ARG A O 1
ATOM 716 N N . ASP A 1 92 ? -7.202 2.647 -11.831 1.00 89.75 92 ASP A N 1
ATOM 717 C CA . ASP A 1 92 ? -6.285 3.588 -11.213 1.00 89.75 92 ASP A CA 1
ATOM 718 C C . ASP A 1 92 ? -4.980 3.633 -12.012 1.00 89.75 92 ASP A C 1
ATOM 720 O O . ASP A 1 92 ? -4.652 2.711 -12.764 1.00 89.75 92 ASP A O 1
ATOM 724 N N . SER A 1 93 ? -4.245 4.726 -11.894 1.00 92.56 93 SER A N 1
ATOM 725 C CA . SER A 1 93 ? -2.947 4.886 -12.530 1.00 92.56 93 SER A CA 1
ATOM 726 C C . SER A 1 93 ? -2.133 5.913 -11.778 1.00 92.56 93 SER A C 1
ATOM 728 O O . SER A 1 93 ? -2.665 6.933 -11.344 1.00 92.56 93 SER A O 1
ATOM 730 N N . GLY A 1 94 ? -0.827 5.697 -11.710 1.00 92.44 94 GLY A N 1
ATOM 731 C CA . GLY A 1 94 ? 0.053 6.609 -11.005 1.00 92.44 94 GLY A CA 1
ATOM 732 C C . GLY A 1 94 ? 1.424 6.707 -11.635 1.00 92.44 94 GLY A C 1
ATOM 733 O O . GLY A 1 94 ? 1.866 5.837 -12.389 1.00 92.44 94 GLY A O 1
ATOM 734 N N . VAL A 1 95 ? 2.093 7.801 -11.287 1.00 94.25 95 VAL A N 1
ATOM 735 C CA . VAL A 1 95 ? 3.477 8.084 -11.646 1.00 94.25 95 VAL A CA 1
ATOM 736 C C . VAL A 1 95 ? 4.205 8.531 -10.384 1.00 94.25 95 VAL A C 1
ATOM 738 O O . VAL A 1 95 ? 3.717 9.403 -9.666 1.00 94.25 95 VAL A O 1
ATOM 741 N N . ARG A 1 96 ? 5.374 7.952 -10.112 1.00 92.81 96 ARG A N 1
ATOM 742 C CA . ARG A 1 96 ? 6.250 8.329 -8.999 1.00 92.81 96 ARG A CA 1
ATOM 743 C C . ARG A 1 96 ? 7.636 8.624 -9.544 1.00 92.81 96 ARG A C 1
ATOM 745 O O . ARG A 1 96 ? 8.226 7.778 -10.199 1.00 92.81 96 ARG A O 1
ATOM 752 N N . ALA A 1 97 ? 8.169 9.800 -9.245 1.00 93.06 97 ALA A N 1
ATOM 753 C C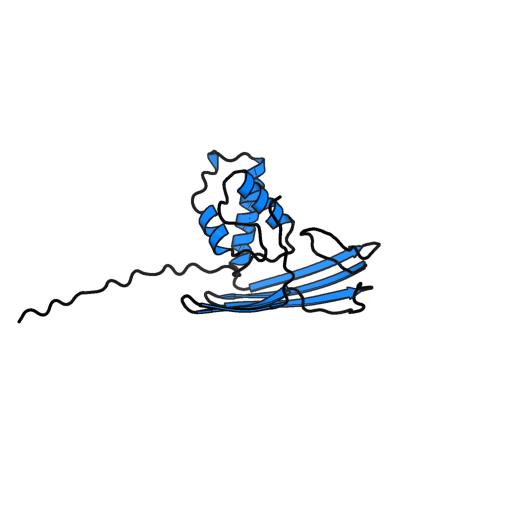A . ALA A 1 97 ? 9.558 10.136 -9.530 1.00 93.06 97 ALA A CA 1
ATOM 754 C C . ALA A 1 97 ? 10.321 10.294 -8.216 1.00 93.06 97 ALA A C 1
ATOM 756 O O . ALA A 1 97 ? 9.770 10.794 -7.233 1.00 93.06 97 ALA A O 1
ATOM 757 N N . TYR A 1 98 ? 11.584 9.882 -8.197 1.00 90.56 98 TYR A N 1
ATOM 758 C CA . TYR A 1 98 ? 12.445 10.031 -7.029 1.00 90.56 98 TYR A CA 1
ATOM 759 C C . TYR A 1 98 ? 13.883 10.358 -7.428 1.00 90.56 98 TYR A C 1
ATOM 761 O O . TYR A 1 98 ? 14.343 10.018 -8.520 1.00 90.56 98 TYR A O 1
ATOM 769 N N . TYR A 1 99 ? 14.590 11.026 -6.517 1.00 90.75 99 TYR A N 1
ATOM 770 C CA . TYR A 1 99 ? 16.002 11.366 -6.639 1.00 90.75 99 TYR A CA 1
ATOM 771 C C . TYR A 1 99 ? 16.676 11.341 -5.261 1.00 90.75 99 TYR A C 1
ATOM 773 O O . TYR A 1 99 ? 16.099 11.777 -4.265 1.00 90.75 99 TYR A O 1
ATOM 781 N N . SER A 1 100 ? 17.907 10.847 -5.203 1.00 86.69 100 SER A N 1
ATOM 782 C CA . SER A 1 100 ? 18.743 10.756 -4.015 1.00 86.69 100 SER A CA 1
ATOM 783 C C . SER A 1 100 ? 20.220 10.878 -4.386 1.00 86.69 100 SER A C 1
ATOM 785 O O . SER A 1 100 ? 20.625 10.533 -5.495 1.00 86.69 100 SER A O 1
ATOM 787 N N . SER A 1 101 ? 21.045 11.343 -3.445 1.00 86.38 101 SER A N 1
ATOM 788 C CA . SER A 1 101 ? 22.498 11.437 -3.645 1.00 86.38 101 SER A CA 1
ATOM 789 C C . SER A 1 101 ? 23.147 10.065 -3.839 1.00 86.38 101 SER A C 1
ATOM 791 O O . SER A 1 101 ? 24.097 9.944 -4.614 1.00 86.38 101 SER A O 1
ATOM 793 N N . ASP A 1 102 ? 22.604 9.036 -3.181 1.00 81.06 102 ASP A N 1
ATOM 794 C CA . ASP A 1 102 ? 23.098 7.663 -3.201 1.00 81.06 102 ASP A CA 1
ATOM 795 C C . ASP A 1 102 ? 21.959 6.651 -3.299 1.00 81.06 102 ASP A C 1
ATOM 797 O O . ASP A 1 102 ? 20.864 6.867 -2.778 1.00 81.06 102 ASP A O 1
ATOM 801 N N . ALA A 1 103 ? 22.240 5.516 -3.943 1.00 77.00 103 ALA A N 1
ATOM 802 C CA . ALA A 1 103 ? 21.331 4.381 -3.961 1.00 77.00 103 ALA A CA 1
ATOM 803 C C . ALA A 1 103 ? 21.292 3.762 -2.556 1.00 77.00 103 ALA A C 1
ATOM 805 O O . ALA A 1 103 ? 22.300 3.253 -2.060 1.00 77.00 103 ALA A O 1
ATOM 806 N N . LYS A 1 104 ? 20.136 3.821 -1.889 1.00 69.88 104 LYS A N 1
ATOM 807 C CA . LYS A 1 104 ? 20.003 3.330 -0.515 1.00 69.88 104 LYS A CA 1
ATOM 808 C C . LYS A 1 104 ? 19.551 1.877 -0.507 1.00 69.88 104 LYS A C 1
ATOM 810 O O . LYS A 1 104 ? 18.509 1.518 -1.048 1.00 69.88 104 LYS A O 1
ATOM 815 N N . LEU A 1 105 ? 20.287 1.041 0.218 1.00 67.56 105 LEU A N 1
ATOM 816 C CA . LEU A 1 105 ? 19.778 -0.241 0.692 1.00 67.56 105 LEU A CA 1
ATOM 817 C C . LEU A 1 105 ? 18.983 0.008 1.975 1.00 67.56 105 LEU A C 1
ATOM 819 O O . LEU A 1 105 ? 19.488 -0.179 3.079 1.00 67.56 105 LEU A O 1
ATOM 823 N N . THR A 1 106 ? 17.745 0.482 1.844 1.00 65.44 106 THR A N 1
ATOM 824 C CA . THR A 1 106 ? 16.858 0.627 3.002 1.00 65.44 106 THR A CA 1
ATOM 825 C C . THR A 1 106 ? 16.512 -0.752 3.569 1.00 65.44 106 THR A C 1
ATOM 827 O O . THR A 1 106 ? 16.051 -1.650 2.858 1.00 65.44 106 THR A O 1
ATOM 830 N N . GLN A 1 107 ? 16.766 -0.924 4.867 1.00 65.88 107 GLN A N 1
ATOM 831 C CA . GLN A 1 107 ? 16.286 -2.051 5.664 1.00 65.88 107 GLN A CA 1
ATOM 832 C C . GLN A 1 107 ? 15.019 -1.586 6.386 1.00 65.88 107 GLN A C 1
ATOM 834 O O . GLN A 1 107 ? 15.073 -1.020 7.472 1.00 65.88 107 GLN A O 1
ATOM 839 N N . GLY A 1 108 ? 13.871 -1.720 5.729 1.00 73.00 108 GLY A N 1
ATOM 840 C CA . GLY A 1 108 ? 12.584 -1.272 6.254 1.00 73.00 108 GLY A CA 1
ATOM 841 C C . GLY A 1 108 ? 11.464 -1.474 5.240 1.00 73.00 108 GLY A C 1
ATOM 842 O O . GLY A 1 108 ? 11.711 -1.915 4.120 1.00 73.00 108 GLY A O 1
ATOM 843 N N . PHE A 1 109 ? 10.238 -1.125 5.632 1.00 72.88 109 PHE A N 1
ATOM 844 C CA . PHE A 1 109 ? 9.057 -1.240 4.768 1.00 72.88 109 PHE A CA 1
ATOM 845 C C . PHE A 1 109 ? 9.012 -0.200 3.635 1.00 72.88 109 PHE A C 1
ATOM 847 O O . PHE A 1 109 ? 8.256 -0.353 2.679 1.00 72.88 109 PHE A O 1
ATOM 854 N N . ALA A 1 110 ? 9.810 0.866 3.745 1.00 72.44 110 ALA A N 1
ATOM 855 C CA . ALA A 1 110 ? 9.867 1.912 2.735 1.00 72.44 110 ALA A CA 1
ATOM 856 C C . ALA A 1 110 ? 10.219 1.352 1.347 1.00 72.44 110 ALA A C 1
ATOM 858 O O . ALA A 1 110 ? 10.976 0.375 1.271 1.00 72.44 110 ALA A O 1
ATOM 859 N N . PRO A 1 111 ? 9.724 1.982 0.260 1.00 70.75 111 PRO A N 1
ATOM 860 C CA . PRO A 1 111 ? 10.116 1.623 -1.094 1.00 70.75 111 PRO A CA 1
ATOM 861 C C . PRO A 1 111 ? 11.634 1.473 -1.185 1.00 70.75 111 PRO A C 1
ATOM 863 O O . PRO A 1 111 ? 12.401 2.331 -0.734 1.00 70.75 111 PRO A O 1
ATOM 866 N N . ARG A 1 112 ? 12.077 0.331 -1.712 1.00 72.56 112 ARG A N 1
ATOM 867 C CA . ARG A 1 112 ? 13.500 0.037 -1.875 1.00 72.56 112 ARG A CA 1
ATOM 868 C C . ARG A 1 112 ? 13.971 0.689 -3.165 1.00 72.56 112 ARG A C 1
ATOM 870 O O . ARG A 1 112 ? 14.140 0.011 -4.175 1.00 72.56 112 ARG A O 1
ATOM 877 N N . ASP A 1 113 ? 14.181 1.998 -3.109 1.00 77.25 113 ASP A N 1
ATOM 878 C CA . ASP A 1 113 ? 14.751 2.780 -4.203 1.00 77.25 113 ASP A CA 1
ATOM 879 C C . ASP A 1 113 ? 16.248 2.440 -4.315 1.00 77.25 113 ASP A C 1
ATOM 881 O O . ASP A 1 113 ? 17.130 3.104 -3.770 1.00 77.25 113 ASP A O 1
ATOM 885 N N . LYS A 1 114 ? 16.538 1.330 -5.002 1.00 79.56 114 LYS A N 1
ATOM 886 C CA . LYS A 1 114 ? 17.891 0.782 -5.212 1.00 79.56 114 LYS A CA 1
ATOM 887 C C . LYS A 1 114 ? 18.690 1.571 -6.257 1.00 79.56 114 LYS A C 1
ATOM 889 O O . LYS A 1 114 ? 19.590 1.015 -6.878 1.00 79.56 114 LYS A O 1
ATOM 894 N N . ALA A 1 115 ? 18.345 2.833 -6.480 1.00 85.88 115 ALA A N 1
ATOM 895 C CA . ALA A 1 115 ? 18.880 3.686 -7.527 1.00 85.88 115 ALA A CA 1
ATOM 896 C C . ALA A 1 115 ? 18.922 5.141 -7.054 1.00 85.88 115 ALA A C 1
ATOM 898 O O . ALA A 1 115 ? 18.150 5.541 -6.182 1.00 85.88 115 ALA A O 1
ATOM 899 N N . LYS A 1 116 ? 19.814 5.943 -7.642 1.00 88.31 116 LYS A N 1
ATOM 900 C CA . LYS A 1 116 ? 19.921 7.375 -7.316 1.00 88.31 116 LYS A CA 1
ATOM 901 C C . LYS A 1 116 ? 18.746 8.174 -7.855 1.00 88.31 116 LYS A C 1
ATOM 903 O O . LYS A 1 116 ? 18.364 9.172 -7.265 1.00 88.31 116 LYS A O 1
ATOM 908 N N . ALA A 1 117 ? 18.176 7.759 -8.975 1.00 90.94 117 ALA A N 1
ATOM 909 C CA . ALA A 1 117 ? 17.014 8.406 -9.555 1.00 90.94 117 ALA A CA 1
ATOM 910 C C . ALA A 1 117 ? 16.150 7.377 -10.268 1.00 90.94 117 ALA A C 1
ATOM 912 O O . ALA A 1 117 ? 16.678 6.416 -10.835 1.00 90.94 117 ALA A O 1
ATOM 913 N N . GLY A 1 118 ? 14.845 7.613 -10.305 1.00 92.88 118 GLY A N 1
ATOM 914 C CA . GLY A 1 118 ? 13.943 6.7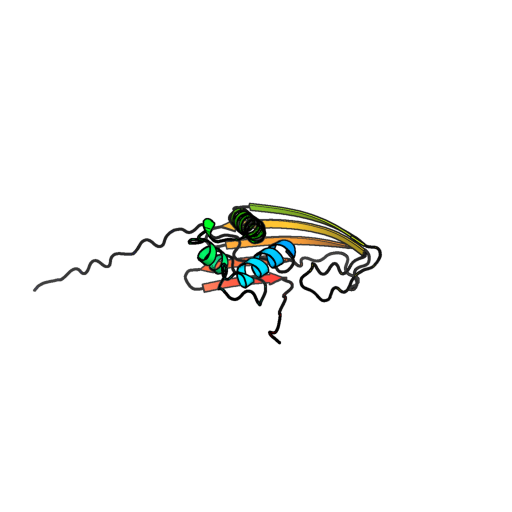47 -11.042 1.00 92.88 118 GLY A CA 1
ATOM 915 C C . GLY A 1 118 ? 12.566 7.338 -11.275 1.00 92.88 118 GLY A C 1
ATOM 916 O O . GLY A 1 118 ? 12.203 8.385 -10.732 1.00 92.88 118 GLY A O 1
ATOM 917 N N . LEU A 1 119 ? 11.836 6.645 -12.138 1.00 94.31 119 LEU A N 1
ATOM 918 C CA . LEU A 1 119 ? 10.477 6.939 -12.547 1.00 94.31 119 LEU A CA 1
ATOM 919 C C . LEU A 1 119 ? 9.695 5.629 -12.597 1.00 94.31 119 LEU A C 1
ATOM 921 O O . LEU A 1 119 ? 9.985 4.762 -13.420 1.00 94.31 119 LEU A O 1
ATOM 925 N N . ASP A 1 120 ? 8.677 5.524 -11.759 1.00 93.62 120 ASP A N 1
ATOM 926 C CA . ASP A 1 120 ? 7.759 4.398 -11.721 1.00 93.62 120 ASP A CA 1
ATOM 927 C C . ASP A 1 120 ? 6.422 4.831 -12.300 1.00 93.62 120 ASP A C 1
ATOM 929 O O . ASP A 1 120 ? 5.911 5.908 -11.987 1.00 93.62 120 ASP A O 1
ATOM 933 N N . THR A 1 121 ? 5.837 3.980 -13.130 1.00 95.69 121 THR A N 1
ATOM 934 C CA . THR A 1 121 ? 4.521 4.211 -13.724 1.00 95.69 121 THR A CA 1
ATOM 935 C C . THR A 1 121 ? 3.696 2.945 -13.619 1.00 95.69 121 THR A C 1
ATOM 937 O O . THR A 1 121 ? 4.227 1.846 -13.793 1.00 95.69 121 THR A O 1
ATOM 940 N N . TYR A 1 122 ? 2.403 3.074 -13.336 1.00 94.38 122 TYR A N 1
ATOM 941 C CA . TYR A 1 122 ? 1.516 1.919 -13.322 1.00 94.38 122 TYR A CA 1
ATOM 942 C C . TYR A 1 122 ? 0.119 2.241 -13.837 1.00 94.38 122 TYR A C 1
ATOM 944 O O . TYR A 1 122 ? -0.362 3.372 -13.742 1.00 94.38 122 TYR A O 1
ATOM 952 N N . GLY A 1 123 ? -0.539 1.198 -14.334 1.00 94.00 123 GLY A N 1
ATOM 953 C CA . GLY A 1 123 ? -1.976 1.151 -14.555 1.00 94.00 123 GLY A CA 1
ATOM 954 C C . GLY A 1 123 ? -2.560 -0.068 -13.851 1.00 94.00 123 GLY A C 1
ATOM 955 O O . GLY A 1 123 ? -1.995 -1.160 -13.920 1.00 94.00 123 GLY A O 1
ATOM 956 N N . LEU A 1 124 ? -3.681 0.131 -13.171 1.00 90.75 124 LEU A N 1
ATOM 957 C CA . LEU A 1 124 ? -4.432 -0.879 -12.438 1.00 90.75 124 LEU A CA 1
ATOM 958 C C . LEU A 1 124 ? -5.857 -0.944 -12.989 1.00 90.75 124 LEU A C 1
ATOM 960 O O . LEU A 1 124 ? -6.491 0.084 -13.237 1.00 90.75 124 LEU A O 1
ATOM 964 N N . MET A 1 125 ? -6.370 -2.158 -13.155 1.00 89.25 125 MET A N 1
ATOM 965 C CA . MET A 1 125 ? -7.784 -2.417 -13.397 1.00 89.25 125 MET A CA 1
ATOM 966 C C . MET A 1 125 ? -8.296 -3.460 -12.414 1.00 89.25 125 MET A C 1
ATOM 968 O O . MET A 1 125 ? -7.698 -4.524 -12.268 1.00 89.25 125 MET A O 1
ATOM 972 N N . THR A 1 126 ? -9.437 -3.164 -11.805 1.00 85.56 126 THR A N 1
ATOM 973 C CA . THR A 1 126 ? -10.097 -4.016 -10.818 1.00 85.56 126 THR A CA 1
ATOM 974 C C . THR A 1 126 ? -11.542 -4.260 -11.244 1.00 85.56 126 THR A C 1
ATOM 976 O O . THR A 1 126 ? -12.243 -3.358 -11.709 1.00 85.56 126 THR A O 1
ATOM 979 N N . SER A 1 127 ? -11.988 -5.497 -11.078 1.00 82.62 127 SER A N 1
ATOM 980 C CA . SER A 1 127 ? -13.367 -5.952 -11.233 1.00 82.62 127 SER A CA 1
ATOM 981 C C . SER A 1 127 ? -13.756 -6.807 -10.021 1.00 82.62 127 SER A C 1
ATOM 983 O O . SER A 1 127 ? -12.945 -7.025 -9.126 1.00 82.62 127 SER A O 1
ATOM 985 N N . GLU A 1 128 ? -14.979 -7.332 -10.000 1.00 78.00 128 GLU A N 1
ATOM 986 C CA . GLU A 1 128 ? -15.481 -8.189 -8.914 1.00 78.00 128 GLU A CA 1
ATOM 987 C C . GLU A 1 128 ? -14.619 -9.436 -8.690 1.00 78.00 128 GLU A C 1
ATOM 989 O O . GLU A 1 128 ? -14.460 -9.877 -7.562 1.00 78.00 128 GLU A O 1
ATOM 994 N N . ASN A 1 129 ? -14.023 -9.983 -9.750 1.00 82.19 129 ASN A N 1
ATOM 995 C CA . ASN A 1 129 ? -13.306 -11.258 -9.700 1.00 82.19 129 ASN A CA 1
ATOM 996 C C . ASN A 1 129 ? -11.894 -11.180 -10.283 1.00 82.19 129 ASN A C 1
ATOM 998 O O . ASN A 1 129 ? -11.243 -12.207 -10.430 1.00 82.19 129 ASN A O 1
ATOM 1002 N N . VAL A 1 130 ? -11.424 -9.998 -10.684 1.00 84.44 130 VAL A N 1
ATOM 1003 C CA . VAL A 1 130 ? -10.133 -9.844 -11.368 1.00 84.44 130 VAL A CA 1
ATOM 1004 C C . VAL A 1 130 ? -9.455 -8.566 -10.905 1.00 84.44 130 VAL A C 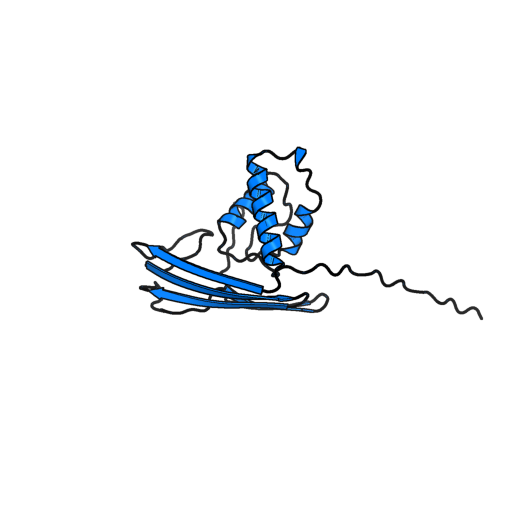1
ATOM 1006 O O . VAL A 1 130 ? -10.095 -7.521 -10.843 1.00 84.44 130 VAL A O 1
ATOM 1009 N N . SER A 1 131 ? -8.151 -8.632 -10.657 1.00 86.56 131 SER A N 1
ATOM 1010 C CA . SER A 1 131 ? -7.293 -7.459 -10.500 1.00 86.56 131 SER A CA 1
ATOM 1011 C C . SER A 1 131 ? -6.051 -7.603 -11.357 1.00 86.56 131 SER A C 1
ATOM 1013 O O . SER A 1 131 ? -5.402 -8.646 -11.338 1.00 86.56 131 SER A O 1
ATOM 1015 N N . ALA A 1 132 ? -5.724 -6.565 -12.115 1.00 90.06 132 ALA A N 1
ATOM 1016 C CA . ALA A 1 132 ? -4.583 -6.540 -13.010 1.00 90.06 132 ALA A CA 1
ATOM 1017 C C . ALA A 1 132 ? -3.841 -5.212 -12.875 1.00 90.06 132 ALA A C 1
ATOM 1019 O O . ALA A 1 132 ? -4.372 -4.160 -13.231 1.00 90.06 132 ALA A O 1
ATOM 1020 N N . LYS A 1 133 ? -2.593 -5.271 -12.414 1.00 91.50 133 LYS A N 1
ATOM 1021 C CA . LYS A 1 133 ? -1.669 -4.143 -12.350 1.00 91.50 133 LYS A CA 1
ATOM 1022 C C . LYS A 1 133 ? -0.485 -4.394 -13.266 1.00 91.50 133 LYS A C 1
ATOM 1024 O O . LYS A 1 133 ? 0.204 -5.407 -13.147 1.00 91.50 133 LYS A O 1
ATOM 1029 N N . VAL A 1 134 ? -0.215 -3.438 -14.143 1.00 94.56 134 VAL A N 1
ATOM 1030 C CA . VAL A 1 134 ? 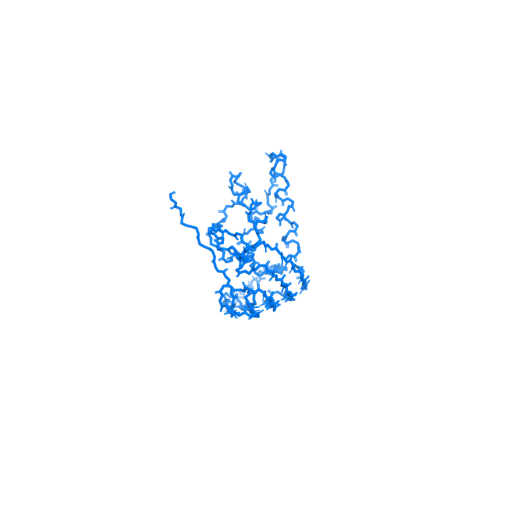1.005 -3.400 -14.949 1.00 94.56 134 VAL A CA 1
ATOM 1031 C C . VAL A 1 134 ? 1.830 -2.219 -14.479 1.00 94.56 134 VAL A C 1
ATOM 1033 O O . VAL A 1 134 ? 1.336 -1.092 -14.449 1.00 94.56 134 VAL A O 1
ATOM 1036 N N . GLN A 1 135 ? 3.078 -2.487 -14.112 1.00 94.50 135 GLN A N 1
ATOM 1037 C CA . GLN A 1 135 ? 4.009 -1.493 -13.605 1.00 94.50 135 GLN A CA 1
ATOM 1038 C C . GLN A 1 135 ? 5.322 -1.545 -14.385 1.00 94.50 135 GLN A C 1
ATOM 1040 O O . GLN A 1 135 ? 5.878 -2.619 -14.613 1.00 94.50 135 GLN A O 1
ATOM 1045 N N . VAL A 1 136 ? 5.809 -0.372 -14.783 1.00 95.25 136 VAL A N 1
ATOM 1046 C CA . VAL A 1 136 ? 7.096 -0.189 -15.458 1.00 95.25 136 VAL A CA 1
ATOM 1047 C C . VAL A 1 136 ? 7.906 0.819 -14.661 1.00 95.25 136 VAL A C 1
ATOM 1049 O O . VAL A 1 136 ? 7.466 1.953 -14.457 1.00 95.25 136 VAL A O 1
ATOM 1052 N N . ASN A 1 137 ? 9.094 0.396 -14.241 1.00 93.06 137 ASN A N 1
ATOM 1053 C CA . ASN A 1 137 ? 9.996 1.192 -13.422 1.00 93.06 137 ASN A CA 1
ATOM 1054 C C . ASN A 1 137 ? 11.288 1.435 -14.196 1.00 93.06 137 ASN A C 1
ATOM 1056 O O . ASN A 1 137 ? 11.938 0.481 -14.630 1.00 93.06 137 ASN A O 1
ATOM 1060 N N . TYR A 1 138 ? 11.667 2.700 -14.345 1.00 93.62 138 TYR A N 1
ATOM 1061 C CA . TYR A 1 138 ? 12.944 3.131 -14.899 1.00 93.62 138 TYR A CA 1
ATOM 1062 C C . TYR A 1 138 ? 13.843 3.641 -13.783 1.00 93.62 138 TYR A C 1
ATOM 1064 O O . TYR A 1 138 ? 13.417 4.438 -12.952 1.00 93.62 138 TYR A O 1
ATOM 1072 N N . GLN A 1 139 ? 15.102 3.223 -13.783 1.00 92.06 139 GLN A N 1
ATOM 1073 C CA . GLN A 1 139 ? 16.059 3.581 -12.747 1.00 92.06 139 GLN A CA 1
ATOM 1074 C C . GLN A 1 139 ? 17.437 3.888 -13.341 1.00 92.06 139 GLN A C 1
ATOM 1076 O O . GLN A 1 139 ? 17.869 3.260 -14.311 1.00 92.06 139 GLN A O 1
ATOM 1081 N N . ARG A 1 140 ? 18.133 4.868 -12.759 1.00 88.75 140 ARG A N 1
ATOM 1082 C CA . ARG A 1 140 ? 19.507 5.242 -13.113 1.00 88.75 140 ARG A CA 1
ATOM 1083 C C . ARG A 1 140 ? 20.449 4.895 -11.968 1.00 88.75 140 ARG A C 1
ATOM 1085 O O . ARG A 1 140 ? 20.151 5.186 -10.810 1.00 88.75 140 ARG A O 1
ATOM 1092 N N . ASP A 1 141 ? 21.591 4.310 -12.319 1.00 82.88 141 ASP A N 1
ATOM 1093 C CA . ASP A 1 141 ? 22.612 3.864 -11.366 1.00 82.88 141 ASP A CA 1
ATOM 1094 C C . ASP A 1 141 ? 22.030 2.883 -10.335 1.00 82.88 141 ASP A C 1
ATOM 1096 O O . ASP A 1 141 ? 22.235 3.005 -9.127 1.00 82.88 141 ASP A O 1
ATOM 1100 N N . GLY A 1 142 ? 21.231 1.934 -10.837 1.00 77.81 142 GLY A N 1
ATOM 1101 C CA . GLY A 1 142 ? 20.640 0.867 -10.040 1.00 77.81 142 GLY A CA 1
ATOM 1102 C C . GLY A 1 142 ? 21.695 -0.122 -9.548 1.00 77.81 142 GLY A C 1
ATOM 1103 O O . GLY A 1 142 ? 22.599 -0.499 -10.293 1.00 77.81 142 GLY A O 1
ATOM 1104 N N . LEU A 1 143 ? 21.558 -0.589 -8.306 1.00 76.69 143 LEU A N 1
ATOM 1105 C CA . LEU A 1 143 ? 22.500 -1.526 -7.675 1.00 76.69 143 LEU A CA 1
ATOM 1106 C C . LEU A 1 143 ? 22.625 -2.879 -8.400 1.00 76.69 143 LEU A C 1
ATOM 1108 O O . LEU A 1 143 ? 23.617 -3.578 -8.220 1.00 76.69 143 LEU A O 1
ATOM 1112 N N . ASP A 1 144 ? 21.628 -3.267 -9.197 1.00 77.62 144 ASP A N 1
ATOM 1113 C CA . ASP A 1 144 ? 21.612 -4.501 -9.992 1.00 77.62 144 ASP A CA 1
ATOM 1114 C C . ASP A 1 144 ? 22.100 -4.302 -11.440 1.00 77.62 144 ASP A C 1
ATOM 1116 O O . ASP A 1 144 ? 22.068 -5.242 -12.237 1.00 77.62 144 ASP A O 1
ATOM 1120 N N . GLY A 1 145 ? 22.515 -3.080 -11.794 1.00 78.25 145 GLY A N 1
ATOM 1121 C CA . GLY A 1 145 ? 22.931 -2.696 -13.142 1.00 78.25 145 GLY A CA 1
ATOM 1122 C C . GLY A 1 145 ? 21.799 -2.655 -14.174 1.00 78.25 145 GLY A C 1
ATOM 1123 O O . GLY A 1 145 ? 22.056 -2.355 -15.340 1.00 78.25 145 GLY A O 1
ATOM 1124 N N . LYS A 1 146 ? 20.547 -2.939 -13.788 1.00 84.12 146 LYS A N 1
ATOM 1125 C CA . LYS A 1 146 ? 19.392 -2.891 -14.691 1.00 84.12 146 LYS A CA 1
ATOM 1126 C C . LYS A 1 146 ? 18.774 -1.505 -14.657 1.00 84.12 146 LYS A C 1
ATOM 1128 O O . LYS A 1 146 ? 18.616 -0.905 -13.600 1.00 84.12 146 LYS A O 1
ATOM 1133 N N . THR A 1 147 ? 18.373 -1.011 -15.819 1.00 89.69 147 THR A N 1
ATOM 1134 C CA . THR A 1 147 ? 17.727 0.302 -15.956 1.00 89.69 147 THR A CA 1
ATOM 1135 C C . THR A 1 147 ? 16.208 0.221 -15.971 1.00 89.69 147 THR A C 1
ATOM 1137 O O . THR A 1 147 ? 15.547 1.228 -15.735 1.00 89.69 147 THR A O 1
ATOM 1140 N N . THR A 1 148 ? 15.643 -0.961 -16.224 1.00 91.31 148 THR A N 1
ATOM 1141 C CA . THR A 1 148 ? 14.194 -1.170 -16.289 1.00 91.31 148 THR A CA 1
ATOM 1142 C C . THR A 1 148 ? 13.798 -2.457 -15.583 1.00 91.31 148 THR A C 1
ATOM 1144 O O . THR A 1 148 ? 14.449 -3.495 -15.734 1.00 91.31 148 THR A O 1
ATOM 1147 N N . ASN A 1 149 ? 12.704 -2.406 -14.829 1.00 89.88 149 ASN A N 1
ATOM 1148 C CA . ASN A 1 149 ? 12.074 -3.576 -14.233 1.00 89.88 149 ASN A CA 1
ATOM 1149 C C . ASN A 1 149 ? 10.540 -3.434 -14.221 1.00 89.88 149 ASN A C 1
ATOM 1151 O O . ASN A 1 149 ? 9.999 -2.384 -14.564 1.00 89.88 149 ASN A O 1
ATOM 1155 N N . TYR A 1 150 ? 9.860 -4.517 -13.841 1.00 92.00 150 TYR A N 1
ATOM 1156 C CA . TYR A 1 150 ? 8.395 -4.610 -13.807 1.00 92.00 150 TYR A CA 1
ATOM 1157 C C . TYR A 1 150 ? 7.880 -4.992 -12.413 1.00 92.00 150 TYR A C 1
ATOM 1159 O O . TYR A 1 150 ? 6.813 -5.597 -12.276 1.00 92.00 150 TYR A O 1
ATOM 1167 N N . ASP A 1 151 ? 8.682 -4.716 -11.382 1.00 88.44 151 ASP A N 1
ATOM 1168 C CA . ASP A 1 151 ? 8.342 -5.022 -9.995 1.00 88.44 151 ASP A CA 1
ATOM 1169 C C . ASP A 1 151 ? 7.086 -4.224 -9.593 1.00 88.44 151 ASP A C 1
ATOM 1171 O O . ASP A 1 151 ? 6.965 -3.041 -9.908 1.00 88.44 151 ASP A O 1
ATOM 1175 N N . GLY A 1 152 ? 6.136 -4.889 -8.934 1.00 86.38 152 GLY A N 1
ATOM 1176 C CA . GLY A 1 152 ? 4.799 -4.373 -8.618 1.00 86.38 152 GLY A CA 1
ATOM 1177 C C . GLY A 1 152 ? 3.698 -4.828 -9.587 1.00 86.38 152 GLY A C 1
ATOM 1178 O O . GLY A 1 152 ? 2.516 -4.689 -9.271 1.00 86.38 152 GLY A O 1
ATOM 1179 N N . SER A 1 153 ? 4.058 -5.422 -10.732 1.00 90.38 153 SER A N 1
ATOM 1180 C CA . SER A 1 153 ? 3.077 -5.986 -11.669 1.00 90.38 153 SER A CA 1
ATOM 1181 C C . SER A 1 153 ? 2.454 -7.266 -11.120 1.00 90.38 153 SER A C 1
ATOM 1183 O O . SER A 1 153 ? 3.162 -8.139 -10.612 1.00 90.38 153 SER A O 1
ATOM 1185 N N . HIS A 1 154 ? 1.141 -7.409 -11.260 1.00 89.31 154 HIS A N 1
ATOM 1186 C CA . HIS A 1 154 ? 0.422 -8.596 -10.818 1.00 89.31 154 HIS A CA 1
ATOM 1187 C C . HIS A 1 154 ? -0.902 -8.775 -11.556 1.00 89.31 154 HIS A C 1
ATOM 1189 O O . HIS A 1 154 ? -1.515 -7.821 -12.030 1.00 89.31 154 HIS A O 1
ATOM 1195 N N . LEU A 1 155 ? -1.356 -10.018 -11.612 1.00 89.88 155 LEU A N 1
ATOM 1196 C CA . LEU A 1 155 ? -2.671 -10.411 -12.083 1.00 89.88 155 LEU A CA 1
ATOM 1197 C C . LEU A 1 155 ? -3.245 -11.407 -11.085 1.00 89.88 155 LEU A C 1
ATOM 1199 O O . LEU A 1 155 ? -2.582 -12.383 -10.746 1.00 89.88 155 LEU A O 1
ATOM 1203 N N . ALA A 1 156 ? -4.477 -11.189 -10.654 1.00 85.75 156 ALA A N 1
ATOM 1204 C CA . ALA A 1 156 ? -5.224 -12.143 -9.860 1.00 85.75 156 ALA A CA 1
ATOM 1205 C C . ALA A 1 156 ? -6.637 -12.317 -10.372 1.00 85.75 156 ALA A C 1
ATOM 1207 O O . ALA A 1 156 ? -7.271 -11.371 -10.840 1.00 85.75 156 ALA A O 1
ATOM 1208 N N . VAL A 1 157 ? -7.115 -13.547 -10.242 1.00 84.56 157 VAL A N 1
ATOM 1209 C CA . VAL A 1 157 ? -8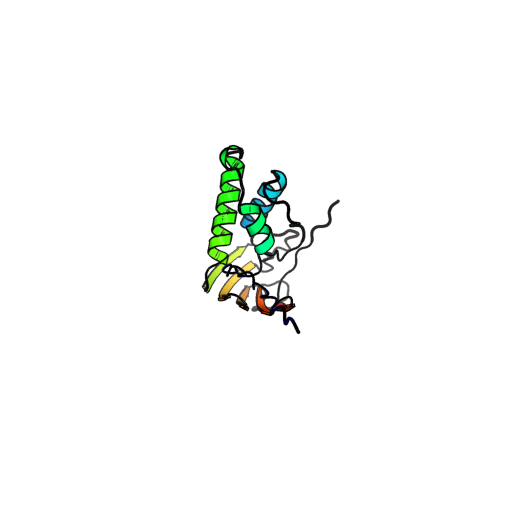.468 -13.963 -10.568 1.00 84.56 157 VAL A CA 1
ATOM 1210 C C . VAL A 1 157 ? -9.031 -14.732 -9.379 1.00 84.56 157 VAL A C 1
ATOM 1212 O O . VAL A 1 157 ? -8.398 -15.652 -8.860 1.00 84.56 157 VAL A O 1
ATOM 1215 N N . LEU A 1 158 ? -10.226 -14.342 -8.957 1.00 79.94 158 LEU A N 1
ATOM 1216 C CA . LEU A 1 158 ? -11.008 -14.983 -7.910 1.00 79.94 158 LEU A CA 1
ATOM 1217 C C . LEU A 1 158 ? -12.122 -15.797 -8.568 1.00 79.94 158 LEU A C 1
ATOM 1219 O O . LEU A 1 158 ? -12.914 -15.274 -9.355 1.00 79.94 158 LEU A O 1
ATOM 1223 N N . PHE A 1 159 ? -12.194 -17.079 -8.242 1.00 80.06 159 PHE A N 1
ATOM 1224 C CA . PHE A 1 159 ? -13.193 -18.006 -8.750 1.00 80.06 159 PHE A CA 1
ATOM 1225 C C . PHE A 1 159 ? -13.779 -18.819 -7.594 1.00 80.06 159 PHE A C 1
ATOM 1227 O O . PHE A 1 159 ? -13.150 -19.754 -7.102 1.00 80.06 159 PHE A O 1
ATOM 1234 N N . ASP A 1 160 ? -14.997 -18.462 -7.178 1.00 78.44 160 ASP A N 1
ATOM 1235 C CA . ASP A 1 160 ? -15.672 -19.051 -6.016 1.00 78.44 160 ASP A CA 1
ATOM 1236 C C . ASP A 1 160 ? -14.766 -19.007 -4.768 1.00 78.44 160 ASP A C 1
ATOM 1238 O O . ASP A 1 160 ? -14.362 -17.925 -4.344 1.00 78.44 160 ASP A O 1
ATOM 1242 N N . ASN A 1 161 ? -14.387 -20.161 -4.219 1.00 76.25 161 ASN A N 1
ATOM 1243 C CA . ASN A 1 161 ? -13.499 -20.260 -3.058 1.00 76.25 161 ASN A CA 1
ATOM 1244 C C . ASN A 1 161 ? -12.005 -20.330 -3.425 1.00 76.25 161 ASN A C 1
ATOM 1246 O O . ASN A 1 161 ? -11.166 -20.577 -2.560 1.00 76.25 161 ASN A O 1
ATOM 1250 N N . TRP A 1 162 ? -11.663 -20.164 -4.703 1.00 73.62 162 TRP A N 1
ATOM 1251 C CA . TRP A 1 162 ? -10.302 -20.277 -5.217 1.00 73.62 162 TRP A CA 1
ATOM 1252 C C . TRP A 1 162 ? -9.782 -18.915 -5.666 1.00 73.62 162 TRP A C 1
ATOM 1254 O O . TRP A 1 162 ? -10.483 -18.144 -6.316 1.00 73.62 162 TRP A O 1
ATOM 1264 N N . ALA A 1 163 ? -8.516 -18.640 -5.371 1.00 75.81 163 ALA A N 1
ATOM 1265 C CA . ALA A 1 163 ? -7.796 -17.483 -5.883 1.00 75.81 163 ALA A CA 1
ATOM 1266 C C . ALA A 1 163 ? -6.560 -17.969 -6.640 1.00 75.81 163 ALA A C 1
ATOM 1268 O O . ALA A 1 163 ? -5.811 -18.808 -6.138 1.00 75.81 163 ALA A O 1
ATOM 1269 N N . VAL A 1 164 ? -6.349 -17.442 -7.843 1.00 83.62 164 VAL A N 1
ATOM 1270 C CA . VAL A 1 164 ? -5.153 -17.708 -8.647 1.00 83.62 164 VAL A CA 1
ATOM 1271 C C . VAL A 1 164 ? -4.505 -16.379 -8.987 1.00 83.62 164 VAL A C 1
ATOM 1273 O O . VAL A 1 164 ? -5.170 -15.479 -9.499 1.00 83.62 164 VAL A O 1
ATOM 1276 N N . SER A 1 165 ? -3.207 -16.260 -8.724 1.00 82.38 165 SER A N 1
ATOM 1277 C CA . SER A 1 165 ? -2.434 -15.066 -9.042 1.00 82.38 165 SER A CA 1
ATOM 1278 C C . SER A 1 165 ? -1.114 -15.396 -9.732 1.00 82.38 165 SER A C 1
ATOM 1280 O O . SER A 1 165 ? -0.526 -16.461 -9.550 1.00 82.38 165 SER A O 1
ATOM 1282 N N . ALA A 1 166 ? -0.660 -14.455 -10.553 1.00 88.38 166 ALA A N 1
ATOM 1283 C CA . ALA A 1 166 ? 0.676 -14.405 -11.116 1.00 88.38 166 ALA A CA 1
ATOM 1284 C C . ALA A 1 166 ? 1.229 -13.007 -10.855 1.00 88.38 166 ALA A C 1
ATOM 1286 O O . ALA A 1 166 ? 0.617 -12.007 -11.235 1.00 88.38 166 ALA A O 1
ATOM 1287 N N . GLU A 1 167 ? 2.369 -12.920 -10.178 1.00 85.50 167 GLU A N 1
ATOM 1288 C CA . GLU A 1 167 ? 2.798 -11.653 -9.604 1.00 85.50 167 GLU A CA 1
ATOM 1289 C C . GLU A 1 167 ? 4.313 -11.495 -9.565 1.00 85.50 167 GLU A C 1
ATOM 1291 O O . GLU A 1 167 ? 5.081 -12.456 -9.508 1.00 85.50 167 GLU A O 1
ATOM 1296 N N . ARG A 1 168 ? 4.740 -10.237 -9.585 1.00 85.81 168 ARG A N 1
ATOM 1297 C CA . ARG A 1 168 ? 6.127 -9.822 -9.443 1.00 85.81 168 ARG A CA 1
ATOM 1298 C C . ARG A 1 168 ? 6.209 -8.784 -8.332 1.00 85.81 168 ARG A C 1
ATOM 1300 O O . ARG A 1 168 ? 6.488 -7.614 -8.578 1.00 85.81 168 ARG A O 1
ATOM 1307 N N . LEU A 1 169 ? 5.903 -9.206 -7.108 1.00 79.50 169 LEU A N 1
ATOM 1308 C CA . LEU A 1 169 ? 5.840 -8.330 -5.939 1.00 79.50 169 LEU A CA 1
ATOM 1309 C C . LEU A 1 169 ? 7.115 -8.407 -5.097 1.00 79.50 169 LEU A C 1
ATOM 1311 O O . LEU A 1 169 ? 7.780 -9.439 -5.012 1.00 79.50 169 LEU A O 1
ATOM 1315 N N . SER A 1 170 ? 7.436 -7.294 -4.440 1.00 72.50 170 SER A N 1
ATOM 1316 C CA . SER A 1 170 ? 8.383 -7.293 -3.329 1.00 72.50 170 SER A CA 1
ATOM 1317 C C . SER A 1 170 ? 7.629 -7.625 -2.049 1.00 72.50 170 SER A C 1
ATOM 1319 O O . SER A 1 170 ? 6.664 -6.950 -1.712 1.00 72.50 170 SER A O 1
ATOM 1321 N N . TYR A 1 171 ? 8.074 -8.646 -1.327 1.00 72.69 171 TYR A N 1
ATOM 1322 C CA . TYR A 1 171 ? 7.451 -9.063 -0.075 1.00 72.69 171 TYR A CA 1
ATOM 1323 C C . TYR A 1 171 ? 8.147 -8.444 1.138 1.00 72.69 171 TYR A C 1
ATOM 1325 O O . TYR A 1 171 ? 9.372 -8.293 1.149 1.00 72.69 171 TYR A O 1
ATOM 1333 N N . TRP A 1 172 ? 7.376 -8.145 2.186 1.00 70.50 172 TRP A N 1
ATOM 1334 C CA . TRP A 1 172 ? 7.906 -7.737 3.487 1.00 70.50 172 TRP A CA 1
ATOM 1335 C C . TRP A 1 172 ? 7.333 -8.607 4.602 1.00 70.50 172 TRP A C 1
ATOM 1337 O O . TRP A 1 172 ? 6.119 -8.780 4.714 1.00 70.50 172 TRP A O 1
ATOM 1347 N N . TRP A 1 173 ? 8.230 -9.102 5.452 1.00 72.12 173 TRP A N 1
ATOM 1348 C CA . TRP A 1 173 ? 7.924 -9.992 6.563 1.00 72.12 173 TRP A CA 1
ATOM 1349 C C . TRP A 1 173 ? 8.494 -9.369 7.836 1.00 72.12 173 TRP A C 1
ATOM 1351 O O . TRP A 1 173 ? 9.677 -9.026 7.878 1.00 72.12 173 TRP A O 1
ATOM 1361 N N . LYS A 1 174 ? 7.673 -9.222 8.879 1.00 64.81 174 LYS A N 1
ATOM 1362 C CA . LYS A 1 174 ? 8.145 -8.838 10.215 1.00 64.81 174 LYS A CA 1
ATOM 1363 C C . LYS A 1 174 ? 7.924 -10.001 11.177 1.00 64.81 174 LYS A C 1
ATOM 1365 O O . LYS A 1 174 ? 6.790 -10.422 11.389 1.00 64.81 174 LYS A O 1
ATOM 1370 N N . PHE A 1 175 ? 8.998 -10.488 11.790 1.00 62.56 175 PHE A N 1
ATOM 1371 C CA . PHE A 1 175 ? 8.906 -11.439 12.896 1.00 62.56 175 PHE A CA 1
ATOM 1372 C C . PHE A 1 175 ? 8.589 -10.685 14.191 1.00 62.56 175 PHE A C 1
ATOM 1374 O O . PHE A 1 175 ? 9.125 -9.600 14.432 1.00 62.56 175 PHE A O 1
ATOM 1381 N N . LYS A 1 176 ? 7.690 -11.238 15.009 1.00 53.34 176 LYS A N 1
ATOM 1382 C CA . LYS A 1 176 ? 7.440 -10.740 16.364 1.00 53.34 176 LYS A CA 1
ATOM 1383 C C . LYS A 1 176 ? 8.643 -11.168 17.215 1.00 53.34 176 LYS A C 1
ATOM 1385 O O . LYS A 1 176 ? 8.894 -12.368 17.304 1.00 53.34 176 LYS A O 1
ATOM 1390 N N . GLN A 1 177 ? 9.416 -10.208 17.725 1.00 41.38 177 GLN A N 1
ATOM 1391 C CA . GLN A 1 177 ? 10.367 -10.453 18.814 1.00 41.38 177 GLN A CA 1
ATOM 1392 C C . GLN A 1 177 ? 9.615 -10.410 20.140 1.00 41.38 177 GLN A C 1
ATOM 1394 O O . GLN A 1 177 ? 8.680 -9.578 20.237 1.00 41.38 177 GLN A O 1
#

InterPro domains:
  IPR038636 Capsule assembly protein Wzi superfamily [G3DSA:2.40.160.130] (23-173)

Organism: NCBI:txid882626

Radius of gyration: 20.2 Å; chains: 1; bounding box: 71×54×38 Å

Foldseek 3Di:
DDDDDDPDDDPDDDLDLAFQQWDAQAPPLLLVLVVLCVVVVLQDDDPQKPRDGVVSVVVSLPDDPPVPDDPVNVVSSVVNVVVRVVRSDQKDKDKDKDAAPAQDPDPDSHPNRQARIKMKIKIWGDGSFKIWMWIKMAGHRGPVPDGIDGEPTKIWGHDPPDIDMDHRYDMDGDDDD

Sequence (177 aa):
MKKRLLCLSLALVSQGSLASPWIDAGDTQLKNSIDLLVSYGVIHHPVNQYPLMWQGIASDLVDIDRATLPQEVMFALQHVEHSLRVAKLKRDSGVRAYYSSDAKLTQGFAPRDKAKAGLDTYGLMTSENVSAKVQVNYQRDGLDGKTTNYDGSHLAVLFDNWAVSAERLSYWWKFKQ

pLDDT: mean 80.94, std 15.37, range [38.09, 96.12]